Protein AF-A0A2U3RR22-F1 (afdb_monomer)

InterPro domains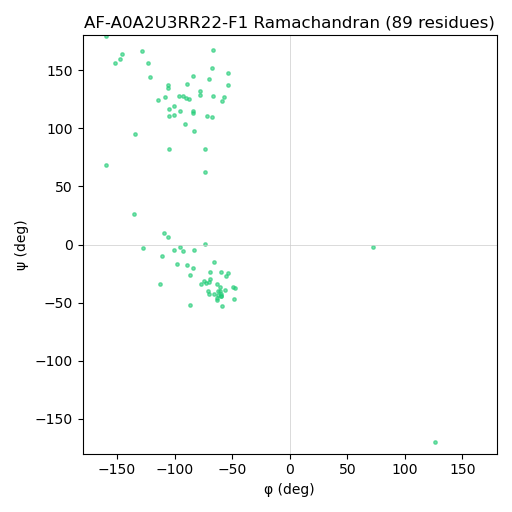:
  IPR025668 Transposase DDE domain [PF13612] (36-88)

Solvent-accessible surface area (backbone atoms only — not comparable to full-atom values): 5850 Å² total; per-residue (Å²): 145,86,83,87,63,86,82,82,61,90,68,71,51,71,70,54,47,64,69,45,44,72,66,48,50,55,56,48,52,52,49,54,58,73,67,52,57,61,88,72,86,50,71,47,76,46,78,47,78,45,78,74,42,54,55,92,49,51,89,76,47,74,90,48,59,90,72,43,41,83,41,79,52,101,92,44,61,28,30,20,42,76,45,78,46,78,45,71,49,61,129

Nearest PDB structures (foldseek):
  5ann-assembly1_A  TM=3.883E-01  e=3.332E+00  Phaffia rhodozyma
  5fix-assembly1_A  TM=3.854E-01  e=4.001E+00  Phaffia rhodozyma
  8j07-assembly1_r8  TM=2.487E-01  e=2.312E+00  Homo sapiens

Radius of gyration: 19.8 Å; Cα contacts (8 Å, |Δi|>4): 93; chains: 1; bounding box: 41×39×40 Å

Mean predicted aligned error: 13.45 Å

Foldseek 3Di:
DPDPCPPPDPDDDPVVVVVCVVVVVVVVVVVVVVVQADQPVDKDWDWDKDFDFAPVCLVVDPPCVPPWDWDADPVGITITHIDTDIDGDHD

pLDDT: mean 76.7, std 10.56, range [40.91, 88.94]

Sequence (91 aa):
MSYKYKGYFCLPRYSRIIQLWPRMLLLLAILMHCLKGDETGIYYIDSTKLAICHNKRTFSNRVFNKISKICESSYGLFLGFKLHLVIIKAK

Organism: Orientia tsutsugamushi (NCBI:txid784)

Secondary structure (DSSP, 8-state):
---S-TTT--PPPHHHHHHHHHHHHHHHHHHHHHT-----S-EEEEEEEEEEEEGGGGGG--SSTTT-EEEEETTEEEEEEEEEEEEE---

Structure (mmCIF, N/CA/C/O backbone):
data_AF-A0A2U3RR22-F1
#
_entry.id   AF-A0A2U3RR22-F1
#
loop_
_atom_site.group_PDB
_atom_site.id
_atom_site.type_symbol
_atom_site.label_atom_id
_atom_site.label_alt_id
_atom_site.label_comp_id
_atom_site.label_asym_id
_atom_site.label_entity_id
_atom_site.label_seq_id
_atom_site.pdbx_PDB_ins_code
_atom_site.Cartn_x
_atom_site.Cartn_y
_atom_site.Cartn_z
_atom_site.occupancy
_atom_site.B_iso_or_equiv
_atom_site.auth_seq_id
_atom_site.auth_comp_id
_atom_site.auth_asym_id
_atom_site.auth_atom_id
_atom_site.pdbx_PDB_model_num
ATOM 1 N N . MET A 1 1 ? 6.622 -26.817 -19.980 1.00 40.91 1 MET A N 1
ATOM 2 C CA . MET A 1 1 ? 5.571 -27.620 -19.312 1.00 40.91 1 MET A CA 1
ATOM 3 C C . MET A 1 1 ? 4.296 -26.779 -19.160 1.00 40.91 1 ME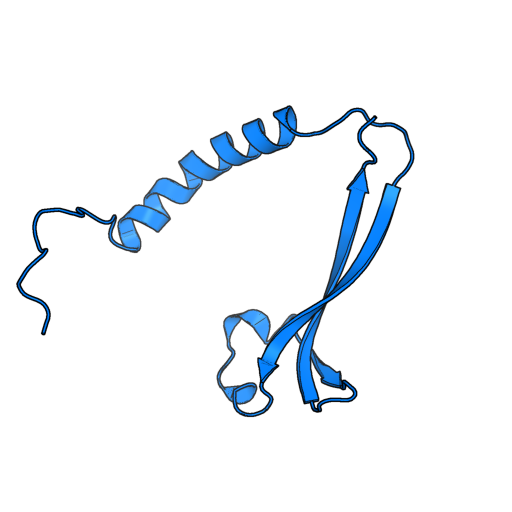T A C 1
ATOM 5 O O . MET A 1 1 ? 4.021 -26.280 -18.082 1.00 40.91 1 MET A O 1
ATOM 9 N N . SER A 1 2 ? 3.557 -26.517 -20.248 1.00 50.25 2 SER A N 1
ATOM 10 C CA . SER A 1 2 ? 2.312 -25.719 -20.190 1.00 50.25 2 SER A CA 1
ATOM 11 C C . SER A 1 2 ? 1.432 -25.981 -21.419 1.00 50.25 2 SER A C 1
ATOM 13 O O . SER A 1 2 ? 1.295 -25.146 -22.307 1.00 50.25 2 SER A O 1
ATOM 15 N N . TYR A 1 3 ? 0.888 -27.195 -21.517 1.00 55.78 3 TYR A N 1
ATOM 16 C CA . TYR A 1 3 ? 0.004 -27.580 -22.631 1.00 55.78 3 TYR A CA 1
ATOM 17 C C . TYR A 1 3 ? -1.332 -28.174 -22.156 1.00 55.78 3 TYR A C 1
A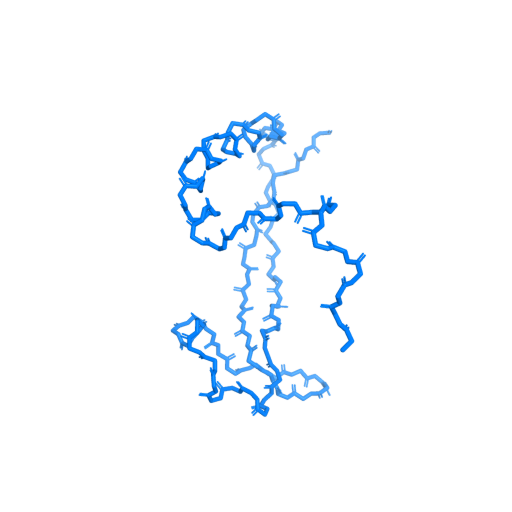TOM 19 O O . TYR A 1 3 ? -2.184 -28.482 -22.977 1.00 55.78 3 TYR A O 1
ATOM 27 N N . LYS A 1 4 ? -1.538 -28.334 -20.838 1.00 52.81 4 LYS A N 1
ATOM 28 C CA . LYS A 1 4 ? -2.593 -29.205 -20.284 1.00 52.81 4 LYS A CA 1
ATOM 29 C C . LYS A 1 4 ? -3.870 -28.485 -19.811 1.00 52.81 4 LYS A C 1
ATOM 31 O O . LYS A 1 4 ? -4.830 -29.156 -19.469 1.00 52.81 4 LYS A O 1
ATOM 36 N N . TYR A 1 5 ? -3.925 -27.146 -19.827 1.00 54.34 5 TYR A N 1
ATOM 37 C CA . TYR A 1 5 ? -5.032 -26.380 -19.210 1.00 54.34 5 TYR A CA 1
ATOM 38 C C . TYR A 1 5 ? -5.575 -25.220 -20.064 1.00 54.34 5 TYR A C 1
ATOM 40 O O . TYR A 1 5 ? -6.118 -24.254 -19.536 1.00 54.34 5 TYR A O 1
ATOM 48 N N . LYS A 1 6 ? -5.444 -25.293 -21.395 1.00 52.56 6 LYS A N 1
ATOM 49 C CA . LYS A 1 6 ? -5.811 -24.192 -22.309 1.00 52.56 6 LYS A CA 1
ATOM 50 C C . LYS A 1 6 ? -7.316 -23.861 -22.362 1.00 52.56 6 LYS A C 1
ATOM 52 O O . LYS A 1 6 ? -7.659 -22.802 -22.871 1.00 52.56 6 LYS A O 1
ATOM 57 N N . GLY A 1 7 ? -8.192 -24.740 -21.861 1.00 58.41 7 GLY A N 1
ATOM 58 C CA . GLY A 1 7 ? -9.653 -24.607 -21.977 1.00 58.41 7 GLY A CA 1
ATOM 59 C C . GLY A 1 7 ? -10.419 -24.310 -20.683 1.00 58.41 7 GLY A C 1
ATOM 60 O O . GLY A 1 7 ? -11.601 -24.005 -20.759 1.00 58.41 7 GLY A O 1
ATOM 61 N N . TYR A 1 8 ? -9.781 -24.378 -19.509 1.00 56.59 8 TYR A N 1
ATOM 62 C CA . TYR A 1 8 ? -10.499 -24.308 -18.221 1.00 56.59 8 TYR A CA 1
ATOM 63 C C . TYR A 1 8 ? -10.494 -22.923 -17.572 1.00 56.59 8 TYR A C 1
ATOM 65 O O . TYR A 1 8 ? -11.328 -22.636 -16.721 1.00 56.59 8 TYR A O 1
ATOM 73 N N . PHE A 1 9 ? -9.604 -22.033 -18.009 1.00 52.62 9 PHE A N 1
ATOM 74 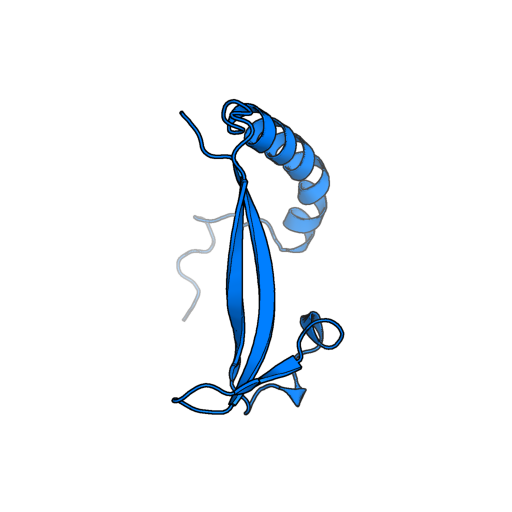C CA . PHE A 1 9 ? -9.551 -20.665 -17.520 1.00 52.62 9 PHE A CA 1
ATOM 75 C C . PHE A 1 9 ? -9.416 -19.715 -18.701 1.00 52.62 9 PHE A C 1
ATOM 77 O O . PHE A 1 9 ? -8.315 -19.420 -19.166 1.00 52.62 9 PHE A O 1
ATOM 84 N N . CYS A 1 10 ? -10.545 -19.193 -19.179 1.00 57.53 10 CYS A N 1
ATOM 85 C CA . CYS A 1 10 ? -10.550 -18.021 -20.047 1.00 57.53 10 CYS A CA 1
ATOM 86 C C . CYS A 1 10 ? -10.230 -16.779 -19.191 1.00 57.53 10 CYS A C 1
ATOM 88 O O . CYS A 1 10 ? -11.067 -15.897 -19.009 1.00 57.53 10 CYS A O 1
ATOM 90 N N . LEU A 1 11 ? -9.032 -16.754 -18.592 1.00 65.06 11 LEU A N 1
ATOM 91 C CA . LEU A 1 11 ? -8.548 -15.638 -17.786 1.00 65.06 11 LEU A CA 1
ATOM 92 C C . LEU A 1 11 ? -8.582 -14.383 -18.663 1.00 65.06 11 LEU A C 1
ATOM 94 O O . LEU A 1 11 ? -8.045 -14.405 -19.779 1.00 65.06 11 LEU A O 1
ATOM 98 N N . PRO A 1 12 ? -9.218 -13.292 -18.207 1.00 66.31 12 PRO A N 1
ATOM 99 C CA . PRO A 1 12 ? -9.227 -12.066 -18.976 1.00 66.31 12 PRO A CA 1
ATOM 100 C C . PRO A 1 12 ? -7.777 -11.633 -19.197 1.00 66.31 12 PRO A C 1
ATOM 102 O O . PRO A 1 12 ? -7.004 -11.467 -18.253 1.00 66.31 12 PRO A O 1
ATOM 105 N N . ARG A 1 13 ? -7.393 -11.466 -20.469 1.00 72.00 13 ARG A N 1
ATOM 106 C CA . ARG A 1 13 ? -6.108 -10.851 -20.823 1.00 72.00 13 ARG A CA 1
ATOM 107 C C . ARG A 1 13 ? -6.006 -9.500 -20.115 1.00 72.00 13 ARG A C 1
ATOM 109 O O . ARG A 1 13 ? -7.015 -8.817 -19.957 1.00 72.00 13 ARG A O 1
ATOM 116 N N . TYR A 1 14 ? -4.795 -9.100 -19.735 1.00 74.00 14 TYR A N 1
ATOM 117 C CA . TYR A 1 14 ? -4.530 -7.844 -19.020 1.00 74.00 14 TYR A CA 1
ATOM 118 C C . TYR A 1 14 ? -5.229 -6.625 -19.656 1.00 74.00 14 TYR A C 1
ATOM 120 O O . TYR A 1 14 ? -5.806 -5.798 -18.957 1.00 74.00 14 TYR A O 1
ATOM 128 N N . SER A 1 15 ? -5.299 -6.576 -20.990 1.00 77.88 15 SER A N 1
ATOM 129 C CA . SER A 1 15 ? -6.044 -5.556 -21.737 1.00 77.88 15 SER A CA 1
ATOM 130 C C . SER A 1 15 ? -7.546 -5.536 -21.436 1.00 77.88 15 SER A C 1
ATOM 132 O O . SER A 1 15 ? -8.136 -4.469 -21.296 1.00 77.88 15 SER A O 1
ATOM 134 N N . ARG A 1 16 ? -8.174 -6.706 -21.296 1.00 78.31 16 ARG A N 1
ATOM 135 C CA . ARG A 1 16 ? -9.591 -6.827 -20.941 1.00 78.31 16 ARG A CA 1
ATOM 136 C C . ARG A 1 16 ? -9.834 -6.474 -19.479 1.00 78.31 16 ARG A C 1
ATOM 138 O O . ARG A 1 16 ? -10.860 -5.880 -19.181 1.00 78.31 16 ARG A O 1
ATOM 145 N N . ILE A 1 17 ? -8.881 -6.761 -18.590 1.00 78.56 17 ILE A N 1
ATOM 146 C CA . ILE A 1 17 ? -8.931 -6.281 -17.203 1.00 78.56 17 ILE A CA 1
ATOM 147 C C . ILE A 1 17 ? -8.978 -4.749 -17.202 1.00 78.56 17 ILE A C 1
ATOM 149 O O . ILE A 1 17 ? -9.928 -4.191 -16.669 1.00 78.56 17 ILE A O 1
ATOM 153 N N . ILE A 1 18 ? -8.048 -4.073 -17.886 1.00 79.62 18 ILE A N 1
ATOM 154 C CA . ILE A 1 18 ? -8.018 -2.599 -17.971 1.00 79.62 18 ILE A CA 1
ATOM 155 C C . ILE A 1 18 ? -9.335 -2.023 -18.519 1.00 79.62 18 ILE A C 1
ATOM 157 O O . ILE A 1 18 ? -9.819 -1.012 -18.022 1.00 79.62 18 ILE A O 1
ATOM 161 N N . GLN A 1 19 ? -9.952 -2.675 -19.506 1.00 83.44 19 GLN A N 1
ATOM 162 C CA . GLN A 1 19 ? -11.245 -2.242 -20.052 1.00 83.44 19 GLN A CA 1
ATOM 163 C C . GLN A 1 19 ? -12.414 -2.419 -19.069 1.00 83.44 19 GLN A C 1
ATOM 165 O O . GLN A 1 19 ? -13.377 -1.660 -19.130 1.00 83.44 19 GLN A O 1
ATOM 170 N N . LEU A 1 20 ? -12.354 -3.409 -18.172 1.00 81.44 20 LEU A N 1
ATOM 171 C CA . LEU A 1 20 ? -13.387 -3.643 -17.15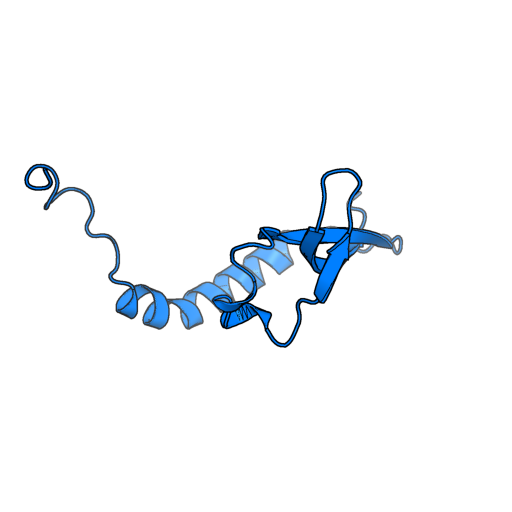7 1.00 81.44 20 LEU A CA 1
ATOM 172 C C . LEU A 1 20 ? -13.222 -2.775 -15.900 1.00 81.44 20 LEU A C 1
ATOM 174 O O . LEU A 1 20 ? -14.204 -2.577 -15.183 1.00 81.44 20 LEU A O 1
ATOM 178 N N . TRP A 1 21 ? -12.027 -2.234 -15.642 1.00 80.44 21 TRP A N 1
ATOM 179 C CA . TRP A 1 21 ? -11.737 -1.400 -14.466 1.00 80.44 21 TRP A CA 1
ATOM 180 C C . TRP A 1 21 ? -12.755 -0.274 -14.210 1.00 80.44 21 TRP A C 1
ATOM 182 O O . TRP A 1 21 ? -13.222 -0.180 -13.075 1.00 80.44 21 TRP A O 1
ATOM 192 N N . PRO A 1 22 ? -13.178 0.535 -15.207 1.00 80.12 22 PRO A N 1
ATOM 193 C CA . PRO A 1 22 ? -14.130 1.626 -14.977 1.00 80.12 22 PRO A CA 1
ATOM 194 C C . PRO A 1 22 ? -15.472 1.134 -14.428 1.00 80.12 22 PRO A C 1
ATOM 196 O O . PRO A 1 22 ? -16.072 1.765 -13.562 1.00 80.12 22 PRO A O 1
ATOM 199 N N . ARG A 1 23 ? -15.929 -0.032 -14.899 1.00 81.06 23 ARG A N 1
ATOM 200 C CA . ARG A 1 23 ? -17.208 -0.623 -14.491 1.00 81.06 23 ARG A CA 1
ATOM 201 C C . ARG A 1 23 ? -17.121 -1.267 -13.107 1.00 81.06 23 ARG A C 1
ATOM 203 O O . ARG A 1 23 ? -18.086 -1.227 -12.352 1.00 81.06 23 ARG A O 1
ATOM 210 N N . MET A 1 24 ? -15.962 -1.833 -12.768 1.00 78.12 24 MET A N 1
ATOM 211 C CA . MET A 1 24 ? -15.714 -2.418 -11.447 1.00 78.12 24 MET A CA 1
ATOM 212 C C . MET A 1 24 ? -15.498 -1.360 -10.365 1.00 78.12 24 MET A C 1
ATOM 214 O O . MET A 1 24 ? -15.882 -1.593 -9.224 1.00 78.12 24 MET A O 1
ATOM 218 N N . LEU A 1 25 ? -14.939 -0.197 -10.711 1.00 81.56 25 LEU A N 1
ATOM 219 C CA . LEU A 1 25 ? -14.725 0.907 -9.771 1.00 81.56 25 LEU A CA 1
ATOM 220 C C . LEU A 1 25 ? -16.033 1.402 -9.150 1.00 81.56 25 LEU A C 1
ATOM 222 O O . LEU A 1 25 ? -16.082 1.614 -7.943 1.00 81.56 25 LEU A O 1
ATOM 226 N N . LEU A 1 26 ? -17.099 1.529 -9.948 1.00 83.19 26 LEU A N 1
ATOM 227 C CA . LEU A 1 26 ? -18.413 1.934 -9.441 1.00 83.19 26 LEU A CA 1
ATOM 228 C C . LEU A 1 26 ? -18.973 0.900 -8.454 1.00 83.19 26 LEU A C 1
ATOM 230 O O . LEU A 1 26 ? -19.411 1.252 -7.363 1.00 83.19 26 LEU A O 1
ATOM 234 N N . LEU A 1 27 ? -18.922 -0.383 -8.825 1.00 82.81 27 LEU A N 1
ATOM 235 C CA . LEU A 1 27 ? -19.416 -1.473 -7.985 1.00 82.81 27 LEU A CA 1
ATOM 236 C C . LEU A 1 27 ? -18.633 -1.557 -6.666 1.00 82.81 27 LEU A C 1
ATOM 238 O O . LEU A 1 27 ? -19.216 -1.754 -5.604 1.00 82.81 27 LEU A O 1
ATOM 242 N N . LEU A 1 28 ? -17.314 -1.360 -6.738 1.00 80.69 28 LEU A N 1
ATOM 243 C CA . LEU A 1 28 ? -16.430 -1.318 -5.581 1.00 80.69 28 LEU A CA 1
ATOM 244 C C . LEU A 1 28 ? -16.738 -0.109 -4.692 1.00 80.69 28 LEU A C 1
ATOM 246 O O . LEU A 1 28 ? -16.799 -0.262 -3.480 1.00 80.69 28 LEU A O 1
ATOM 250 N N . ALA A 1 29 ? -16.980 1.071 -5.266 1.00 82.38 29 ALA A N 1
ATOM 251 C CA . ALA A 1 29 ? -17.333 2.266 -4.503 1.00 82.38 29 ALA A CA 1
ATOM 252 C C . ALA A 1 29 ? -18.657 2.091 -3.743 1.00 82.38 29 ALA A C 1
ATOM 254 O O . ALA A 1 29 ? -18.731 2.422 -2.561 1.00 82.38 29 ALA A O 1
ATOM 255 N N . ILE A 1 30 ? -19.673 1.514 -4.392 1.00 84.25 30 ILE A N 1
ATOM 256 C CA . ILE A 1 30 ? -20.962 1.206 -3.756 1.00 84.25 30 ILE A CA 1
ATOM 257 C C . ILE A 1 30 ? -20.769 0.180 -2.637 1.00 84.25 30 ILE A C 1
ATOM 259 O O . ILE A 1 30 ? -21.253 0.388 -1.530 1.00 84.25 30 ILE A O 1
ATOM 263 N N . LEU A 1 31 ? -20.008 -0.889 -2.886 1.00 82.69 31 LEU A N 1
ATOM 264 C CA . LEU A 1 31 ? -19.712 -1.902 -1.873 1.00 82.69 31 LEU A CA 1
ATOM 265 C C . LEU A 1 31 ? -18.987 -1.300 -0.660 1.00 82.69 31 LEU A C 1
ATOM 267 O O . LEU A 1 31 ? -19.368 -1.574 0.473 1.00 82.69 31 LEU A O 1
ATOM 271 N N . MET A 1 32 ? -17.984 -0.447 -0.884 1.00 78.31 32 MET A N 1
ATOM 272 C CA . MET A 1 32 ? -17.267 0.253 0.186 1.00 78.31 32 MET A CA 1
ATOM 273 C C . MET A 1 32 ? -18.184 1.201 0.965 1.00 78.31 32 MET A C 1
ATOM 275 O O . MET A 1 32 ? -18.017 1.342 2.172 1.00 78.31 32 MET A O 1
ATOM 279 N N . HIS A 1 33 ? -19.164 1.822 0.302 1.00 78.75 33 HIS A N 1
ATOM 280 C CA . HIS A 1 33 ? -20.169 2.654 0.960 1.00 78.75 33 HIS A CA 1
ATOM 281 C C . HIS A 1 33 ? -21.151 1.817 1.793 1.00 78.75 33 HIS A C 1
ATOM 283 O O . HIS A 1 33 ? -21.503 2.218 2.896 1.00 78.75 33 HIS A O 1
ATOM 289 N N . CYS A 1 34 ? -21.573 0.648 1.305 1.00 77.44 34 CYS A N 1
ATOM 290 C CA . CYS A 1 34 ? -22.437 -0.272 2.052 1.00 77.44 34 CYS A CA 1
ATOM 291 C C . CYS A 1 34 ? -21.721 -0.933 3.238 1.00 77.44 34 CYS A C 1
ATOM 293 O O . CYS A 1 34 ? -22.351 -1.220 4.249 1.00 77.44 34 CYS A O 1
ATOM 295 N N . LEU A 1 35 ? -20.416 -1.182 3.118 1.00 73.69 35 LEU A N 1
ATOM 296 C CA . LEU A 1 35 ? -19.577 -1.727 4.190 1.00 73.69 35 LEU A CA 1
ATOM 297 C C . LEU A 1 35 ? -19.084 -0.649 5.168 1.00 73.69 35 LEU A C 1
ATOM 299 O O . LEU A 1 35 ? -18.418 -0.978 6.151 1.00 73.69 35 LEU A O 1
ATOM 303 N N . LYS A 1 36 ? -19.367 0.634 4.908 1.00 69.44 36 LYS A N 1
ATOM 304 C CA . LYS A 1 36 ? -18.992 1.724 5.807 1.00 69.44 36 LYS A CA 1
ATOM 305 C C . LYS A 1 36 ? -19.882 1.646 7.051 1.00 69.44 36 LYS A C 1
ATOM 307 O O . LYS A 1 36 ? -21.083 1.871 6.966 1.00 69.44 36 LYS A O 1
ATOM 312 N N . GLY A 1 37 ? -19.284 1.295 8.188 1.00 67.81 37 GLY A N 1
ATOM 313 C CA . GLY A 1 37 ? -19.971 1.277 9.481 1.00 67.81 37 GLY A CA 1
ATOM 314 C C . GLY A 1 37 ? -20.380 2.675 9.954 1.00 67.81 37 GLY A C 1
ATOM 315 O O . GLY A 1 37 ? -19.910 3.683 9.418 1.00 67.81 37 GLY A O 1
ATOM 316 N N . ASP A 1 38 ? -21.237 2.713 10.975 1.00 70.88 38 ASP A N 1
ATOM 317 C CA . ASP A 1 38 ? -21.758 3.951 11.556 1.00 70.88 38 ASP A CA 1
ATOM 318 C C . ASP A 1 38 ? -20.636 4.910 11.975 1.00 70.88 38 ASP A C 1
ATOM 320 O O . ASP A 1 38 ? -19.628 4.524 12.576 1.00 70.88 38 ASP A O 1
ATOM 324 N N . GLU A 1 39 ? -20.826 6.191 11.671 1.00 67.75 39 GLU A N 1
ATOM 325 C CA . GLU A 1 39 ? -19.900 7.260 12.023 1.00 67.75 39 GLU A CA 1
ATOM 326 C C . GLU A 1 39 ? -19.971 7.573 13.524 1.00 67.75 39 GLU A C 1
ATOM 328 O O . GLU A 1 39 ? -20.626 8.501 13.983 1.00 67.75 39 GLU A O 1
ATOM 333 N N . THR A 1 40 ? -19.263 6.769 14.317 1.00 67.12 40 THR A N 1
ATOM 334 C CA . THR A 1 40 ? -19.201 6.868 15.787 1.00 67.12 40 THR A CA 1
ATOM 335 C C . THR A 1 40 ? -18.363 8.049 16.302 1.00 67.12 40 THR A C 1
ATOM 337 O O . THR A 1 40 ? -18.204 8.208 17.510 1.00 67.12 40 THR A O 1
ATOM 340 N N . GLY A 1 41 ? -17.792 8.874 15.414 1.00 70.69 41 GLY A N 1
ATOM 341 C CA . GLY A 1 41 ? -16.953 10.031 15.765 1.00 70.69 41 GLY A CA 1
ATOM 342 C C . GLY A 1 41 ? -15.559 9.687 16.310 1.00 70.69 41 GLY A C 1
ATOM 343 O O . GLY A 1 41 ? -14.761 10.590 16.555 1.00 70.69 41 GLY A O 1
ATOM 344 N N . ILE A 1 42 ? -15.237 8.399 16.470 1.00 72.19 42 ILE A N 1
ATOM 345 C CA . ILE A 1 42 ? -13.935 7.918 16.941 1.00 72.19 42 ILE A CA 1
ATOM 346 C C . ILE A 1 42 ? -13.158 7.358 15.749 1.00 72.19 42 ILE A C 1
ATOM 348 O O . ILE A 1 42 ? -13.553 6.362 15.136 1.00 72.19 42 ILE A O 1
ATOM 352 N N . TYR A 1 43 ? -12.028 7.994 15.448 1.00 76.12 43 TYR A N 1
ATOM 353 C CA . TYR A 1 43 ? -11.156 7.641 14.334 1.00 76.12 43 TYR A CA 1
ATOM 354 C C . TYR A 1 43 ? -9.817 7.135 14.864 1.00 76.12 43 TYR A C 1
ATOM 356 O O . TYR A 1 43 ? -9.133 7.837 15.611 1.00 76.12 43 TYR A O 1
ATOM 364 N N . TYR A 1 44 ? -9.426 5.928 14.461 1.00 77.00 44 TYR A N 1
ATOM 365 C CA . TYR A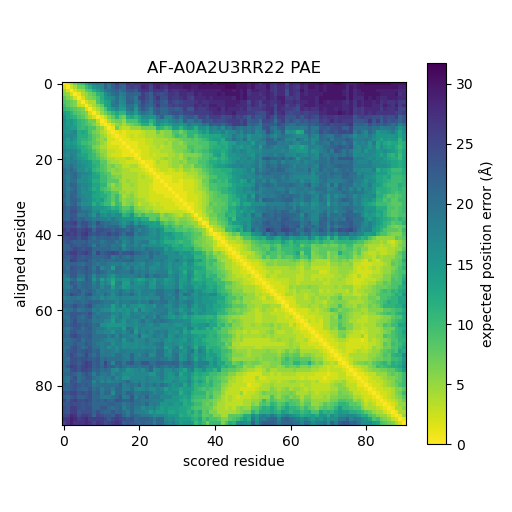 1 44 ? -8.090 5.408 14.734 1.00 77.00 44 TYR A CA 1
ATOM 366 C C . TYR A 1 44 ? -7.172 5.746 13.563 1.00 77.00 44 TYR A C 1
ATOM 368 O O . TYR A 1 44 ? -7.503 5.460 12.412 1.00 77.00 44 TYR A O 1
ATOM 376 N N . ILE A 1 45 ? -6.024 6.354 13.864 1.00 79.81 45 ILE A N 1
ATOM 377 C CA . ILE A 1 45 ? -4.967 6.615 12.888 1.00 79.81 45 ILE A CA 1
ATOM 378 C C . ILE A 1 45 ? -3.856 5.611 13.151 1.00 79.81 45 ILE A C 1
ATOM 380 O O . ILE A 1 45 ? -3.160 5.717 14.160 1.00 79.81 45 ILE A O 1
ATOM 384 N N . ASP A 1 46 ? -3.676 4.660 12.239 1.00 79.62 46 ASP A N 1
ATOM 385 C CA . ASP A 1 46 ? -2.530 3.758 12.283 1.00 79.62 46 ASP A CA 1
ATOM 386 C C . ASP A 1 46 ? -1.519 4.126 11.197 1.00 79.62 46 ASP A C 1
ATOM 388 O O . ASP A 1 46 ? -1.870 4.403 10.046 1.00 79.62 46 ASP A O 1
ATOM 392 N N . SER A 1 47 ? -0.246 4.163 11.583 1.00 78.94 47 SER A N 1
ATOM 393 C CA . SER A 1 47 ? 0.868 4.482 10.691 1.00 78.94 47 SER A CA 1
ATOM 394 C C . SER A 1 47 ? 1.616 3.197 10.365 1.00 78.94 47 SER A C 1
ATOM 396 O O . SER A 1 47 ? 2.652 2.892 10.961 1.00 78.94 47 SER A O 1
ATOM 398 N N . THR A 1 48 ? 1.099 2.441 9.400 1.00 81.56 48 THR A N 1
ATOM 399 C CA . THR A 1 48 ? 1.710 1.174 8.987 1.00 81.56 48 THR A CA 1
ATOM 400 C C . THR A 1 48 ? 2.917 1.429 8.090 1.00 81.56 48 THR A C 1
ATOM 402 O O . THR A 1 48 ? 2.881 2.221 7.145 1.00 81.56 48 THR A O 1
ATOM 405 N N . LYS A 1 49 ? 4.034 0.763 8.390 1.00 81.50 49 LYS A N 1
ATOM 406 C CA . LYS A 1 49 ? 5.223 0.784 7.532 1.00 81.50 49 LYS A CA 1
ATOM 407 C C . LYS A 1 49 ? 5.034 -0.270 6.445 1.00 81.50 49 LYS A C 1
ATOM 409 O O . LYS A 1 49 ? 5.041 -1.460 6.749 1.00 81.50 49 LYS A O 1
ATOM 414 N N . LEU A 1 50 ? 4.891 0.151 5.191 1.00 84.31 50 LEU A N 1
ATOM 415 C CA . LEU A 1 50 ? 4.763 -0.768 4.065 1.00 84.31 50 LEU A CA 1
ATOM 416 C C . LEU A 1 50 ? 6.132 -0.984 3.410 1.00 84.31 50 LEU A C 1
ATOM 418 O O . LEU A 1 50 ? 6.713 -0.055 2.843 1.00 84.31 50 LEU A O 1
ATOM 422 N N . ALA A 1 51 ? 6.648 -2.211 3.478 1.00 86.31 51 ALA A N 1
ATOM 423 C CA . ALA A 1 51 ? 7.869 -2.602 2.782 1.00 86.31 51 ALA A CA 1
ATOM 424 C C . ALA A 1 51 ? 7.541 -2.990 1.333 1.00 86.31 51 ALA A C 1
ATOM 426 O O . ALA A 1 51 ? 6.841 -3.968 1.089 1.00 86.31 51 ALA A O 1
ATOM 427 N N . ILE A 1 52 ? 8.041 -2.220 0.366 1.00 85.75 52 ILE A N 1
ATOM 428 C CA . ILE A 1 52 ? 7.777 -2.445 -1.060 1.00 85.75 52 ILE A CA 1
ATOM 429 C C . ILE A 1 52 ? 8.775 -3.442 -1.641 1.00 85.75 52 ILE A C 1
ATOM 431 O O . ILE A 1 52 ? 8.395 -4.397 -2.317 1.00 85.75 52 ILE A O 1
ATOM 435 N N . CYS A 1 53 ? 10.071 -3.198 -1.442 1.00 85.88 53 CYS A N 1
ATOM 436 C CA . CYS A 1 53 ? 11.102 -4.088 -1.956 1.00 85.88 53 CYS A CA 1
ATOM 437 C C . CYS A 1 53 ? 12.371 -4.070 -1.112 1.00 85.88 53 CYS A C 1
ATOM 439 O O . CYS A 1 53 ? 12.691 -3.102 -0.426 1.00 85.88 53 CYS A O 1
ATOM 441 N N . HIS A 1 54 ? 13.128 -5.156 -1.210 1.00 83.44 54 HIS A N 1
ATOM 442 C CA . HIS A 1 54 ? 14.436 -5.270 -0.584 1.00 83.44 54 HIS A CA 1
ATOM 443 C C . HIS A 1 54 ? 15.443 -4.313 -1.240 1.00 83.44 54 HIS A C 1
ATOM 445 O O . HIS A 1 54 ? 15.341 -4.043 -2.438 1.00 83.44 54 HIS A O 1
ATOM 451 N N . ASN A 1 55 ? 16.454 -3.866 -0.486 1.00 82.56 55 ASN A N 1
ATOM 452 C CA . ASN A 1 55 ? 17.472 -2.917 -0.949 1.00 82.56 55 ASN A CA 1
ATOM 453 C C . ASN A 1 55 ? 18.113 -3.271 -2.308 1.00 82.56 55 ASN A C 1
ATOM 455 O O . ASN A 1 55 ? 18.337 -2.400 -3.143 1.00 82.56 55 ASN A O 1
ATOM 459 N N . LYS A 1 56 ? 18.334 -4.565 -2.584 1.00 84.25 56 LYS A N 1
ATOM 460 C CA . LYS A 1 56 ? 18.900 -5.035 -3.866 1.00 84.25 56 LYS A CA 1
ATOM 461 C C . LYS A 1 56 ? 18.047 -4.661 -5.086 1.00 84.25 56 LYS A C 1
ATOM 463 O O . LYS A 1 56 ? 18.558 -4.612 -6.198 1.00 84.25 56 LYS A O 1
ATOM 468 N N . ARG A 1 57 ? 16.747 -4.423 -4.895 1.00 80.75 57 ARG A N 1
ATOM 469 C CA . ARG A 1 57 ? 15.771 -4.163 -5.963 1.00 80.75 57 ARG A CA 1
ATOM 470 C C . ARG A 1 57 ? 15.277 -2.714 -5.994 1.00 80.75 57 ARG A C 1
ATOM 472 O O . ARG A 1 57 ? 14.352 -2.408 -6.741 1.00 80.75 57 ARG A O 1
ATOM 479 N N . THR A 1 58 ? 15.900 -1.824 -5.221 1.00 81.62 58 THR A N 1
ATOM 480 C CA . THR A 1 58 ? 15.537 -0.402 -5.155 1.00 81.62 58 THR A CA 1
ATOM 481 C C . THR A 1 58 ? 15.652 0.280 -6.522 1.00 81.62 58 THR A C 1
ATOM 483 O O . THR A 1 58 ? 14.721 0.952 -6.951 1.00 81.62 58 THR A O 1
ATOM 486 N N . PHE A 1 59 ? 16.738 0.030 -7.262 1.00 80.19 59 PHE A N 1
ATOM 487 C CA . PHE A 1 59 ? 17.013 0.701 -8.542 1.00 80.19 59 PHE A CA 1
ATOM 488 C C . PHE A 1 59 ? 16.072 0.318 -9.694 1.00 80.19 59 PHE A C 1
ATOM 490 O O . PHE A 1 59 ? 15.913 1.087 -10.638 1.00 80.19 59 PHE A O 1
ATOM 497 N N . SER A 1 60 ? 15.437 -0.856 -9.650 1.00 84.31 60 SER A N 1
ATOM 498 C CA . SER A 1 60 ? 14.522 -1.298 -10.712 1.00 84.31 60 SER A CA 1
ATOM 499 C C . SER A 1 60 ? 13.059 -0.938 -10.444 1.00 84.31 60 SER A C 1
ATOM 501 O O . SER A 1 60 ? 12.205 -1.140 -11.313 1.00 84.31 60 SER A O 1
ATOM 503 N N . ASN A 1 61 ? 12.744 -0.386 -9.269 1.00 83.00 61 ASN A N 1
ATOM 504 C CA . ASN A 1 61 ? 11.376 -0.066 -8.892 1.00 83.00 61 ASN A CA 1
ATOM 505 C C . ASN A 1 61 ? 10.931 1.290 -9.462 1.00 83.00 61 ASN A C 1
ATOM 507 O O . ASN A 1 61 ? 11.199 2.344 -8.896 1.00 83.00 61 ASN A O 1
ATOM 511 N N . ARG A 1 62 ? 10.219 1.265 -10.595 1.00 83.75 62 ARG A N 1
ATOM 512 C CA . ARG A 1 62 ? 9.712 2.482 -11.259 1.00 83.75 62 ARG A CA 1
ATOM 513 C C . ARG A 1 62 ? 8.352 2.948 -10.736 1.00 83.75 62 ARG A C 1
ATOM 515 O O . ARG A 1 62 ? 8.051 4.132 -10.819 1.00 83.75 62 ARG A O 1
ATOM 522 N N . VAL A 1 63 ? 7.546 2.031 -10.197 1.00 85.56 63 VAL A N 1
ATOM 523 C CA . VAL A 1 63 ? 6.146 2.294 -9.813 1.00 85.56 63 VAL A CA 1
ATOM 524 C C . VAL A 1 63 ? 6.070 3.214 -8.597 1.00 85.56 63 VAL A C 1
ATOM 526 O O . VAL A 1 63 ? 5.281 4.152 -8.581 1.00 85.56 63 VAL A O 1
ATOM 529 N N . PHE A 1 64 ? 6.929 2.988 -7.602 1.00 82.44 64 PHE A N 1
ATOM 530 C CA . PHE A 1 64 ? 6.891 3.728 -6.340 1.00 82.44 64 PHE A CA 1
ATOM 531 C C . PHE A 1 64 ? 8.002 4.768 -6.192 1.00 82.44 64 PHE A C 1
ATOM 533 O O . PHE A 1 64 ? 8.084 5.404 -5.149 1.00 82.44 64 PHE A O 1
ATOM 540 N N . ASN A 1 65 ? 8.806 5.016 -7.230 1.00 82.31 65 ASN A N 1
ATOM 541 C CA . ASN A 1 65 ? 10.016 5.846 -7.145 1.00 82.31 65 ASN A CA 1
ATOM 542 C C . ASN A 1 65 ? 9.778 7.272 -6.601 1.00 82.31 65 ASN A C 1
ATOM 544 O O . ASN A 1 65 ? 10.668 7.869 -6.011 1.00 82.31 65 ASN A O 1
ATOM 548 N N . LYS A 1 66 ? 8.570 7.826 -6.779 1.00 85.38 66 LYS A N 1
ATOM 549 C CA . LYS A 1 66 ? 8.206 9.167 -6.283 1.00 85.38 66 LYS A CA 1
ATOM 550 C C . LYS A 1 66 ? 7.627 9.183 -4.863 1.00 85.38 66 LYS A C 1
ATOM 552 O O . LYS A 1 66 ? 7.547 10.247 -4.263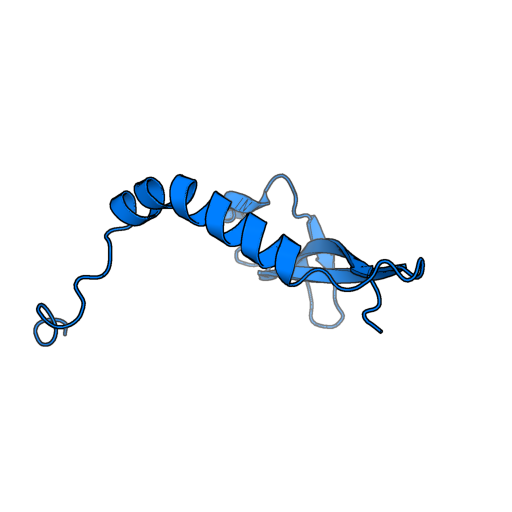 1.00 85.38 66 LYS A O 1
ATOM 557 N N . ILE A 1 67 ? 7.179 8.036 -4.353 1.00 86.06 67 ILE A N 1
ATOM 558 C CA . ILE A 1 67 ? 6.412 7.923 -3.098 1.00 86.06 67 ILE A CA 1
ATOM 559 C C . ILE A 1 67 ? 7.230 7.192 -2.027 1.00 86.06 67 ILE A C 1
ATOM 561 O O . ILE A 1 67 ? 7.141 7.502 -0.841 1.00 86.06 67 ILE A O 1
ATOM 565 N N . SER A 1 68 ? 8.048 6.225 -2.436 1.00 85.50 68 SER A N 1
ATOM 566 C CA . SER A 1 68 ? 8.847 5.406 -1.535 1.00 85.50 68 SER A CA 1
ATOM 567 C C . SER A 1 68 ? 10.166 6.061 -1.150 1.00 85.50 68 SER A C 1
ATOM 569 O O . SER A 1 68 ? 10.824 6.675 -1.988 1.00 85.50 68 SER A O 1
ATOM 571 N N . LYS A 1 69 ? 10.595 5.842 0.093 1.00 88.25 69 LYS A N 1
ATOM 572 C CA . LYS A 1 69 ? 11.914 6.213 0.612 1.00 88.25 69 LYS A CA 1
ATOM 573 C C . LYS A 1 69 ? 12.632 4.980 1.154 1.00 88.25 69 LYS A C 1
ATOM 575 O O . LYS A 1 69 ? 12.000 3.988 1.523 1.00 88.25 69 LYS A O 1
ATOM 580 N N . ILE A 1 70 ? 13.959 5.036 1.205 1.00 86.94 70 ILE A N 1
ATOM 581 C CA . ILE A 1 70 ? 14.736 4.013 1.906 1.00 86.94 70 ILE A CA 1
ATOM 582 C C . ILE A 1 70 ? 14.414 4.132 3.395 1.00 86.94 70 ILE A C 1
ATOM 584 O O . ILE A 1 70 ? 14.452 5.220 3.968 1.00 86.94 70 ILE A O 1
ATOM 588 N N . CYS A 1 71 ? 14.037 3.010 3.986 1.00 85.00 71 CYS A N 1
ATOM 589 C CA . CYS A 1 71 ? 13.674 2.869 5.380 1.00 85.00 71 CYS A CA 1
ATOM 590 C C . CYS A 1 71 ? 14.595 1.836 6.026 1.00 85.00 71 CYS A C 1
ATOM 592 O O . CYS A 1 71 ? 14.972 0.839 5.407 1.00 85.00 71 CYS A O 1
ATOM 594 N N . GLU A 1 72 ? 14.935 2.076 7.286 1.00 85.19 72 GLU A N 1
ATOM 595 C CA . GLU A 1 72 ? 15.780 1.198 8.082 1.00 85.19 72 GLU A CA 1
ATOM 596 C C . GLU A 1 72 ? 14.931 0.441 9.111 1.00 85.19 72 GLU A C 1
ATOM 598 O O . GLU A 1 72 ? 14.014 0.995 9.728 1.00 85.19 72 GLU A O 1
ATOM 603 N N . SER A 1 73 ? 15.211 -0.850 9.261 1.00 80.81 73 SER A N 1
ATOM 604 C CA . SER A 1 73 ? 14.672 -1.710 10.315 1.00 80.81 73 SER A CA 1
ATOM 605 C C . SER A 1 73 ? 15.806 -2.438 11.016 1.00 80.81 73 SER A C 1
ATOM 607 O O . SER A 1 73 ? 16.905 -2.536 10.477 1.00 80.81 73 SER A O 1
ATOM 609 N N . SER A 1 74 ? 15.511 -3.047 12.164 1.00 83.50 74 SER A N 1
ATOM 610 C CA . SER A 1 74 ? 16.443 -3.923 12.884 1.00 83.50 74 SER A CA 1
ATOM 611 C C . SER A 1 74 ? 17.004 -5.060 12.018 1.00 83.50 74 SER A C 1
ATOM 613 O O . SER A 1 74 ? 18.087 -5.558 12.291 1.00 83.50 74 SER A O 1
ATOM 615 N N . TYR A 1 75 ? 16.285 -5.454 10.961 1.00 83.12 75 TYR A N 1
ATOM 61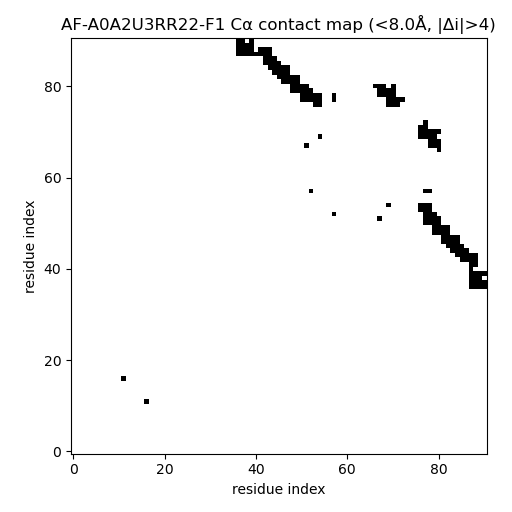6 C CA . TYR A 1 75 ? 16.680 -6.512 10.025 1.00 83.12 75 TYR A CA 1
ATOM 617 C C . TYR A 1 75 ? 17.398 -5.983 8.770 1.00 83.12 75 TYR A C 1
ATOM 619 O O . TYR A 1 75 ? 17.807 -6.770 7.918 1.00 83.12 75 TYR A O 1
ATOM 627 N N . GLY A 1 76 ? 17.541 -4.661 8.630 1.00 83.69 76 GLY A N 1
ATOM 628 C CA . GLY A 1 76 ? 18.247 -4.010 7.529 1.00 83.69 76 GLY A CA 1
ATOM 629 C C . GLY A 1 76 ? 17.430 -2.953 6.783 1.00 83.69 76 GLY A C 1
ATOM 630 O O . GLY A 1 76 ? 16.344 -2.537 7.199 1.00 83.69 76 GLY A O 1
ATOM 631 N N . LEU A 1 77 ? 17.990 -2.517 5.653 1.00 85.50 77 LEU A N 1
ATOM 632 C CA . LEU A 1 77 ? 17.449 -1.465 4.792 1.00 85.50 77 LEU A CA 1
ATOM 633 C C . LEU A 1 77 ? 16.491 -2.036 3.734 1.00 85.50 77 LEU A C 1
ATOM 635 O O . LEU A 1 77 ? 16.767 -3.055 3.086 1.00 85.50 77 LEU A O 1
ATOM 639 N N . PHE A 1 78 ? 15.379 -1.346 3.508 1.00 88.38 78 PHE A N 1
ATOM 640 C CA . PHE A 1 78 ? 14.398 -1.683 2.479 1.00 88.38 78 PHE A CA 1
ATOM 641 C C . PHE A 1 78 ? 13.739 -0.421 1.918 1.00 88.38 78 PHE A C 1
ATOM 643 O O . PHE A 1 78 ? 13.754 0.641 2.534 1.00 88.38 78 PHE A O 1
ATOM 650 N N . LEU A 1 79 ? 13.154 -0.526 0.730 1.00 88.31 79 LEU A N 1
ATOM 651 C CA . LEU A 1 79 ? 12.390 0.559 0.128 1.00 88.31 79 LEU A CA 1
ATOM 652 C C . LEU A 1 79 ? 10.938 0.465 0.602 1.00 88.31 79 LEU A C 1
ATOM 654 O O . LEU A 1 79 ? 10.302 -0.577 0.422 1.00 88.31 79 LEU A O 1
ATOM 658 N N . GLY A 1 80 ? 10.404 1.535 1.182 1.00 88.94 80 GLY A N 1
ATOM 659 C CA . GLY A 1 80 ? 9.055 1.543 1.742 1.00 88.94 80 GLY A CA 1
ATOM 660 C C . GLY A 1 80 ? 8.464 2.940 1.894 1.00 88.94 80 GLY A C 1
ATOM 661 O O . GLY A 1 80 ? 9.092 3.944 1.563 1.00 88.94 80 GLY A O 1
ATOM 662 N N . PHE A 1 81 ? 7.235 3.016 2.387 1.00 86.81 81 PHE A N 1
ATOM 663 C CA . PHE A 1 81 ? 6.610 4.271 2.811 1.00 86.81 81 PHE A CA 1
ATOM 664 C C . PHE A 1 81 ? 5.691 4.020 4.006 1.00 86.81 81 PHE A C 1
ATOM 666 O O . PHE A 1 81 ? 5.354 2.876 4.319 1.00 86.81 81 PHE A O 1
ATOM 673 N N . LYS A 1 82 ? 5.313 5.094 4.701 1.00 85.25 82 LYS A N 1
ATOM 674 C CA . LYS A 1 82 ? 4.318 5.031 5.773 1.00 85.25 82 LYS A CA 1
ATOM 675 C C . LYS A 1 82 ? 2.939 5.268 5.180 1.00 85.25 82 LYS A C 1
ATOM 677 O O . LYS A 1 82 ? 2.731 6.270 4.499 1.00 85.25 82 LYS A O 1
ATOM 682 N N . LEU 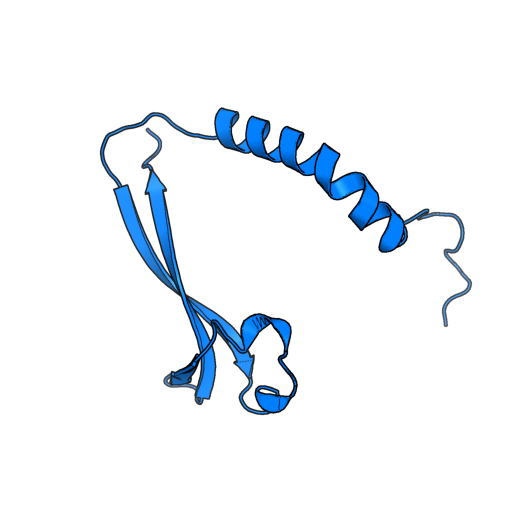A 1 83 ? 2.020 4.352 5.444 1.00 83.75 83 LEU A N 1
ATOM 683 C CA . LEU A 1 83 ? 0.617 4.496 5.105 1.00 83.75 83 LEU A CA 1
ATOM 684 C C . LEU A 1 83 ? -0.141 4.905 6.368 1.00 83.75 83 LEU A C 1
ATOM 686 O O . LEU A 1 83 ? -0.145 4.174 7.356 1.00 83.75 83 LEU A O 1
ATOM 690 N N . HIS A 1 84 ? -0.764 6.080 6.320 1.00 82.38 84 HIS A N 1
ATOM 691 C CA . HIS A 1 84 ? -1.659 6.560 7.366 1.00 82.38 84 HIS A CA 1
ATOM 692 C C . HIS A 1 84 ? -3.081 6.120 7.015 1.00 82.38 84 HIS A C 1
ATOM 694 O O . HIS A 1 84 ? -3.694 6.674 6.102 1.00 82.38 84 HIS A O 1
ATOM 700 N N . LEU A 1 85 ? -3.577 5.090 7.697 1.00 78.94 85 LEU A N 1
ATOM 701 C CA . LEU A 1 85 ? -4.950 4.611 7.551 1.00 78.94 85 LEU A CA 1
ATOM 702 C C . LEU A 1 85 ? -5.812 5.236 8.642 1.00 78.94 85 LEU A C 1
ATOM 704 O O . LEU A 1 85 ? -5.480 5.148 9.822 1.00 78.94 85 LEU A O 1
ATOM 708 N N . VAL A 1 86 ? -6.921 5.844 8.231 1.00 78.88 86 VAL A N 1
ATOM 709 C CA . VAL A 1 86 ? -7.967 6.317 9.137 1.00 78.88 86 VAL A CA 1
ATOM 710 C C . VAL A 1 86 ? -9.084 5.284 9.119 1.00 78.88 86 VAL A C 1
ATOM 712 O O . VAL A 1 86 ? -9.745 5.110 8.094 1.00 78.88 86 VAL A O 1
ATOM 715 N N . ILE A 1 87 ? -9.273 4.578 10.232 1.00 77.19 87 ILE A N 1
ATOM 716 C CA . ILE A 1 87 ? -10.321 3.563 10.372 1.00 77.19 87 ILE A CA 1
ATOM 717 C C . ILE A 1 87 ? -11.399 4.096 11.313 1.00 77.19 87 ILE A C 1
ATOM 719 O O . ILE A 1 87 ? -11.110 4.519 12.436 1.00 77.19 87 ILE A O 1
ATOM 723 N N . ILE A 1 88 ? -12.646 4.066 10.840 1.00 73.12 88 ILE A N 1
ATOM 724 C CA . ILE A 1 88 ? -13.832 4.388 11.636 1.00 73.12 88 ILE A CA 1
ATOM 725 C C . ILE A 1 88 ? -14.137 3.179 12.513 1.00 73.12 88 ILE A C 1
ATOM 727 O O . ILE A 1 88 ? -14.214 2.051 12.019 1.00 73.12 88 ILE A O 1
ATOM 731 N N . LYS A 1 89 ? -14.306 3.403 13.815 1.00 60.75 89 LYS A N 1
ATOM 732 C CA . LYS A 1 89 ? -14.736 2.348 14.731 1.00 60.75 89 LYS A CA 1
ATOM 733 C C . LYS A 1 89 ? -16.178 1.951 14.392 1.00 60.75 89 LYS A C 1
ATOM 735 O O . LYS A 1 89 ? -17.098 2.727 14.638 1.00 60.75 89 LYS A O 1
ATOM 740 N N . ALA A 1 90 ? -16.372 0.752 13.846 1.00 59.28 90 ALA A N 1
ATOM 741 C CA . ALA A 1 90 ? -17.703 0.163 13.736 1.00 59.28 90 ALA A CA 1
ATOM 742 C C . ALA A 1 90 ? -18.203 -0.237 15.137 1.00 59.28 90 ALA A C 1
ATOM 744 O O . ALA A 1 90 ? -17.399 -0.640 15.985 1.00 59.28 90 ALA A O 1
ATOM 745 N N . LYS A 1 91 ? -19.502 -0.042 15.378 1.00 57.78 91 LYS A N 1
ATOM 746 C CA . LYS A 1 91 ? -20.174 -0.347 16.646 1.00 57.78 91 LYS A CA 1
ATOM 747 C C . LYS A 1 91 ? -20.261 -1.848 16.900 1.00 57.78 91 LYS A C 1
ATOM 749 O O . LYS A 1 91 ? -20.518 -2.588 15.927 1.00 57.78 91 LYS A O 1
#